Protein AF-A0A8H5E9D8-F1 (afdb_monomer_lite)

Foldseek 3Di:
DDDCPQFDPPDPLDADFHDDDPCLVLLLVLLVVPPDCLLVVLLVLLVVLVVCVPPPDLLSLLSLSLSVLSSCLSSLVVDCGVVRDDPVNSVVNNVVSVVLSVCVVVVHDDDPSSVVVSVVCNDPVNVVSSVSSNVSSVSSNVSPDDD

pLDDT: mean 75.05, std 16.04, range [26.23, 94.19]

Organism: Fusarium oxysporum (NCBI:txid5507)

Sequence (147 aa):
MPVRRSLQTPDPDEPYLTEGHDVINMIEEALARDKKGKGDILRMKAMEIGDAWDRKDDASRVRLAAFGCEILQLVHPLYESDPPITEAFLNSEIGELNELKGKLLRGANPSRRERQFVKVIRGGLYDEWLEAIRWQAKKVLENTEPR

Structure (mmCIF, N/CA/C/O backbone):
data_AF-A0A8H5E9D8-F1
#
_entry.id   AF-A0A8H5E9D8-F1
#
loop_
_atom_site.group_PDB
_atom_site.id
_atom_site.type_symbol
_atom_site.label_atom_id
_atom_site.label_alt_id
_atom_site.label_comp_id
_atom_site.label_asym_id
_atom_site.label_entity_id
_atom_site.label_seq_id
_atom_site.pdbx_PDB_ins_code
_atom_site.Cartn_x
_atom_site.Cartn_y
_atom_site.Cartn_z
_atom_site.occupancy
_atom_site.B_iso_or_equiv
_atom_site.auth_seq_id
_atom_site.auth_comp_id
_atom_site.auth_asym_id
_atom_site.auth_atom_id
_atom_site.pdbx_PDB_model_num
ATOM 1 N N . MET A 1 1 ? -21.574 14.343 -16.540 1.00 26.23 1 MET A N 1
ATOM 2 C CA . MET A 1 1 ? -20.443 13.427 -16.800 1.00 26.23 1 MET A CA 1
ATOM 3 C C . MET A 1 1 ? -19.597 13.394 -15.540 1.00 26.23 1 MET A C 1
ATOM 5 O O . MET A 1 1 ? -19.270 14.481 -15.076 1.00 26.23 1 MET A O 1
ATOM 9 N N . PRO A 1 2 ? -19.335 12.235 -14.916 1.00 31.48 2 PRO A N 1
ATOM 10 C CA . PRO A 1 2 ? -18.532 12.210 -13.702 1.00 31.48 2 PRO A CA 1
ATOM 11 C C . PRO A 1 2 ? -17.085 12.524 -14.086 1.00 31.48 2 PRO A C 1
ATOM 13 O O . PRO A 1 2 ? -16.490 11.849 -14.925 1.00 31.48 2 PRO A O 1
ATOM 16 N N . VAL A 1 3 ? -16.563 13.613 -13.528 1.00 31.44 3 VAL A N 1
ATOM 17 C CA . VAL A 1 3 ? -15.160 14.006 -13.647 1.00 31.44 3 VAL A CA 1
ATOM 18 C C . VAL A 1 3 ? -14.342 12.883 -13.015 1.00 31.44 3 VAL A C 1
ATOM 20 O O . VAL A 1 3 ? -14.498 12.618 -11.825 1.00 31.44 3 VAL A O 1
ATOM 23 N N . ARG A 1 4 ? -13.533 12.184 -13.819 1.00 32.97 4 ARG A N 1
ATOM 24 C CA . ARG A 1 4 ? -12.572 11.187 -13.333 1.00 32.97 4 ARG A CA 1
ATOM 25 C C . ARG A 1 4 ? -11.666 11.875 -12.307 1.00 32.97 4 ARG A C 1
ATOM 27 O O . ARG A 1 4 ? -10.897 12.757 -12.677 1.00 32.97 4 ARG A O 1
ATOM 34 N N . ARG A 1 5 ? -11.775 11.498 -11.029 1.00 38.75 5 ARG A N 1
ATOM 35 C CA . ARG A 1 5 ? -10.979 12.037 -9.906 1.00 38.75 5 ARG A CA 1
ATOM 36 C C . ARG A 1 5 ? -9.586 11.411 -9.817 1.00 38.75 5 ARG A C 1
ATOM 38 O O . ARG A 1 5 ? -8.910 11.536 -8.806 1.00 38.75 5 ARG A O 1
ATOM 45 N N . SER A 1 6 ? -9.156 10.737 -10.877 1.00 40.97 6 SER A N 1
ATOM 46 C CA . SER A 1 6 ? -8.188 9.648 -10.821 1.00 40.97 6 SER A CA 1
ATOM 47 C C . SER A 1 6 ? -6.776 10.027 -10.367 1.00 40.97 6 SER A C 1
ATOM 49 O O . SER A 1 6 ? -6.011 9.115 -10.083 1.00 40.97 6 SER A O 1
ATOM 51 N N . LEU A 1 7 ? -6.416 11.315 -10.269 1.00 46.06 7 LEU A N 1
ATOM 52 C CA . LEU A 1 7 ? -5.064 11.749 -9.882 1.00 46.06 7 LEU A CA 1
ATOM 53 C C . LEU A 1 7 ? -4.992 13.134 -9.198 1.00 46.06 7 LEU A C 1
ATOM 55 O O . LEU A 1 7 ? -3.930 13.748 -9.205 1.00 46.06 7 LEU A O 1
ATOM 59 N N . GLN A 1 8 ? -6.070 13.662 -8.607 1.00 40.84 8 GLN A N 1
ATOM 60 C CA . GLN A 1 8 ? -5.905 14.868 -7.779 1.00 40.84 8 GLN A CA 1
ATOM 61 C C . GLN A 1 8 ? -5.182 14.502 -6.482 1.00 40.84 8 GLN A C 1
ATOM 63 O O . GLN A 1 8 ? -5.489 13.468 -5.888 1.00 40.84 8 GLN A O 1
ATOM 68 N N . THR A 1 9 ? -4.242 15.346 -6.036 1.00 44.69 9 THR A N 1
ATOM 69 C CA . THR A 1 9 ? -3.766 15.305 -4.649 1.00 44.69 9 THR A CA 1
ATOM 70 C C . THR A 1 9 ? -5.014 15.343 -3.766 1.00 44.69 9 THR A C 1
ATOM 72 O O . THR A 1 9 ? -5.766 16.319 -3.861 1.00 44.69 9 THR A O 1
ATOM 75 N N . PRO A 1 10 ? -5.294 14.287 -2.982 1.00 49.97 10 PRO A N 1
ATOM 76 C CA . PRO A 1 10 ? -6.383 14.313 -2.031 1.00 49.97 10 PRO A CA 1
ATOM 77 C C . PRO A 1 10 ? -6.164 15.495 -1.099 1.00 49.97 10 PRO A C 1
ATOM 79 O O . PRO A 1 10 ? -5.036 15.973 -0.929 1.00 49.97 10 PRO A O 1
ATOM 82 N N . ASP A 1 11 ? -7.241 15.955 -0.477 1.00 54.91 11 ASP A N 1
ATOM 83 C CA . ASP A 1 11 ? -7.091 16.807 0.693 1.00 54.91 11 ASP A CA 1
ATOM 84 C C . ASP A 1 11 ? -6.071 16.139 1.643 1.00 54.91 11 ASP A C 1
ATOM 86 O O . ASP A 1 11 ? -6.131 14.922 1.801 1.00 54.91 11 ASP A O 1
ATOM 90 N N . PRO A 1 12 ? -5.103 16.850 2.245 1.00 45.81 12 PRO A N 1
ATOM 91 C CA . PRO A 1 12 ? -4.211 16.255 3.241 1.00 45.81 12 PRO A CA 1
ATOM 92 C C . PRO A 1 12 ? -4.958 15.521 4.371 1.00 45.81 12 PRO A C 1
ATOM 94 O O . PRO A 1 12 ? -4.373 14.652 5.015 1.00 45.81 12 PRO A O 1
ATOM 97 N N . ASP A 1 13 ? -6.241 15.811 4.605 1.00 47.84 13 ASP A N 1
ATOM 98 C CA . ASP A 1 13 ? -7.096 15.069 5.538 1.00 47.84 13 ASP A CA 1
ATOM 99 C C . ASP A 1 13 ? -7.794 13.825 4.937 1.00 47.84 13 ASP A C 1
ATOM 101 O O . ASP A 1 13 ? -8.422 13.054 5.674 1.00 47.84 13 ASP A O 1
ATOM 105 N N . GLU A 1 14 ? -7.654 13.582 3.634 1.00 46.03 14 GLU A N 1
ATOM 106 C CA . GLU A 1 14 ? -8.186 12.440 2.892 1.00 46.03 14 GLU A CA 1
ATOM 107 C C . GLU A 1 14 ? -7.064 11.492 2.421 1.00 46.03 14 GLU A C 1
ATOM 109 O O . GLU A 1 14 ? -6.025 11.924 1.928 1.00 46.03 14 GLU A O 1
ATOM 114 N N . PRO A 1 15 ? -7.243 10.169 2.554 1.00 42.59 15 PRO A N 1
ATOM 115 C CA . PRO A 1 15 ? -6.240 9.214 2.102 1.00 42.59 15 PRO A CA 1
ATOM 116 C C . PRO A 1 15 ? -6.086 9.197 0.582 1.00 42.59 15 PRO A C 1
ATOM 118 O O . PRO A 1 15 ? -7.061 9.356 -0.157 1.00 42.59 15 PRO A O 1
ATOM 121 N N . TYR A 1 16 ? -4.869 8.906 0.117 1.00 50.91 16 TYR A N 1
ATOM 122 C CA . TYR A 1 16 ? -4.603 8.710 -1.305 1.00 50.91 16 TYR A CA 1
ATOM 123 C C . TYR A 1 16 ? -5.302 7.452 -1.826 1.00 50.91 16 TYR A C 1
ATOM 125 O O . TYR A 1 16 ? -5.005 6.332 -1.407 1.00 50.91 16 TYR A O 1
ATOM 133 N N . LEU A 1 17 ? -6.241 7.640 -2.752 1.00 51.84 17 LEU A N 1
ATOM 134 C CA . LEU A 1 17 ? -6.989 6.564 -3.391 1.00 51.84 17 LEU A CA 1
ATOM 135 C C . LEU A 1 17 ? -6.767 6.656 -4.887 1.00 51.84 17 LEU A C 1
ATOM 137 O O . LEU A 1 17 ? -7.307 7.528 -5.564 1.00 51.84 17 LEU A O 1
ATOM 141 N N . THR A 1 18 ? -5.950 5.748 -5.407 1.00 48.97 18 THR A N 1
ATOM 142 C CA . THR A 1 18 ? -5.762 5.612 -6.847 1.00 48.97 18 THR A CA 1
ATOM 143 C C . THR A 1 18 ? -7.008 5.021 -7.479 1.00 48.97 18 THR A C 1
ATOM 145 O O . THR A 1 18 ? -7.157 3.805 -7.591 1.00 48.97 18 THR A O 1
ATOM 148 N N . GLU A 1 19 ? -7.911 5.879 -7.941 1.00 39.69 19 GLU A N 1
ATOM 149 C CA . GLU A 1 19 ? -8.900 5.464 -8.928 1.00 39.69 19 GLU A CA 1
ATOM 150 C C . GLU A 1 19 ? -8.195 5.236 -10.274 1.00 39.69 19 GLU A C 1
ATOM 152 O O . GLU A 1 19 ? -7.770 6.170 -10.949 1.00 39.69 19 GLU A O 1
ATOM 157 N N . GLY A 1 20 ? -8.106 3.971 -10.680 1.00 44.34 20 GLY A N 1
ATOM 158 C CA . GLY A 1 20 ? -8.127 3.589 -12.089 1.00 44.34 20 GLY A CA 1
ATOM 159 C C . GLY A 1 20 ? -6.903 3.939 -12.925 1.00 44.34 20 GLY A C 1
ATOM 160 O O . GLY A 1 20 ? -7.016 4.723 -13.861 1.00 44.34 20 GLY A O 1
ATOM 161 N N . HIS A 1 21 ? -5.790 3.245 -12.700 1.00 52.66 21 HIS A N 1
ATOM 162 C CA . HIS A 1 21 ? -4.799 3.030 -13.751 1.00 52.66 21 HIS A CA 1
ATOM 163 C C . HIS A 1 21 ? -4.296 1.589 -13.667 1.00 52.66 21 HIS A C 1
ATOM 165 O O . HIS A 1 21 ? -3.894 1.123 -12.600 1.00 52.66 21 HIS A O 1
ATOM 171 N N . ASP A 1 22 ? -4.334 0.874 -14.790 1.00 58.72 22 ASP A N 1
ATOM 172 C CA . ASP A 1 22 ? -3.602 -0.379 -14.950 1.00 58.72 22 ASP A CA 1
ATOM 173 C C . ASP A 1 22 ? -2.101 -0.045 -15.009 1.00 58.72 22 ASP A C 1
ATOM 175 O O . ASP A 1 22 ? -1.504 0.115 -16.072 1.00 58.72 22 ASP A O 1
ATOM 179 N N . VAL A 1 23 ? -1.512 0.183 -13.831 1.00 70.50 23 VAL A N 1
ATOM 180 C CA . VAL A 1 23 ? -0.107 0.586 -13.656 1.00 70.50 23 VAL A CA 1
ATOM 181 C C . VAL A 1 23 ? 0.857 -0.588 -13.813 1.00 70.50 23 VAL A C 1
ATOM 183 O O . VAL A 1 23 ? 2.047 -0.424 -13.578 1.00 70.50 23 VAL A O 1
ATOM 186 N N . 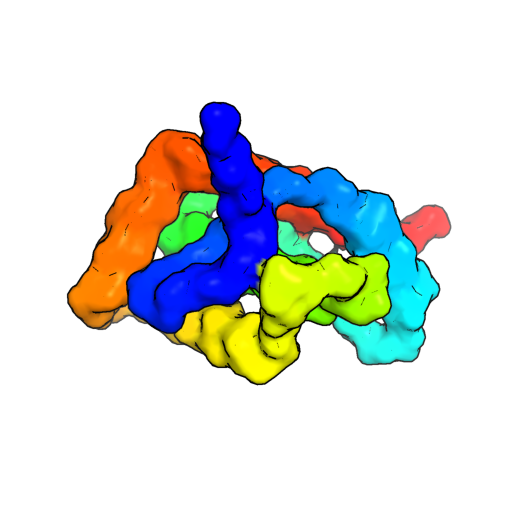ILE A 1 24 ? 0.399 -1.778 -14.209 1.00 73.81 24 ILE A N 1
ATOM 187 C CA . ILE A 1 24 ? 1.266 -2.963 -14.266 1.00 73.81 24 ILE A CA 1
ATOM 188 C C . ILE A 1 24 ? 2.343 -2.853 -15.322 1.00 73.81 24 ILE A C 1
ATOM 190 O O . ILE A 1 24 ? 3.501 -3.112 -15.008 1.00 73.81 24 ILE A O 1
ATOM 194 N N . ASN A 1 25 ? 2.008 -2.370 -16.518 1.00 74.38 25 ASN A N 1
ATOM 195 C CA . ASN A 1 25 ? 3.023 -2.117 -17.541 1.00 74.38 25 ASN A CA 1
ATOM 196 C C . ASN A 1 25 ? 4.072 -1.106 -17.041 1.00 74.38 25 ASN A C 1
ATOM 198 O O . ASN A 1 25 ? 5.259 -1.245 -17.322 1.00 74.38 25 ASN A O 1
ATOM 202 N N . MET A 1 26 ? 3.650 -0.122 -16.238 1.00 79.00 26 MET A N 1
ATOM 203 C CA . MET A 1 26 ? 4.556 0.860 -15.638 1.00 79.00 26 MET A CA 1
ATOM 204 C C . MET A 1 26 ? 5.402 0.252 -14.516 1.00 79.00 26 MET A C 1
ATOM 206 O O . MET A 1 26 ? 6.570 0.599 -14.392 1.00 79.00 26 MET A O 1
ATOM 210 N N . ILE A 1 27 ? 4.849 -0.661 -13.711 1.00 79.31 27 ILE A N 1
ATOM 211 C CA . ILE A 1 27 ? 5.605 -1.408 -12.696 1.00 79.31 27 ILE A CA 1
ATOM 212 C C . ILE A 1 27 ? 6.706 -2.218 -13.381 1.00 79.31 27 ILE A C 1
ATOM 214 O O . ILE A 1 27 ? 7.857 -2.149 -12.961 1.00 79.31 27 ILE A O 1
ATOM 218 N N . GLU A 1 28 ? 6.374 -2.944 -14.449 1.00 80.56 28 GLU A N 1
ATOM 219 C CA . GLU A 1 28 ? 7.335 -3.733 -15.227 1.00 80.56 28 GLU A CA 1
ATOM 220 C C . GLU A 1 28 ? 8.448 -2.857 -15.804 1.00 80.56 28 GLU A C 1
ATOM 222 O O . GLU A 1 28 ? 9.632 -3.146 -15.626 1.00 80.56 28 GLU A O 1
ATOM 227 N N . GLU A 1 29 ? 8.079 -1.741 -16.431 1.00 82.19 29 GLU A N 1
ATOM 228 C CA . GLU A 1 29 ? 9.028 -0.785 -16.993 1.00 82.19 29 GLU A CA 1
ATOM 229 C C . GLU A 1 29 ? 9.907 -0.132 -15.914 1.00 82.19 29 GLU A C 1
ATOM 231 O O . GLU A 1 29 ? 11.120 0.006 -16.102 1.00 82.19 29 GLU A O 1
ATOM 236 N N . ALA A 1 30 ? 9.331 0.243 -14.770 1.00 81.81 30 ALA A N 1
ATOM 237 C CA . ALA A 1 30 ? 10.065 0.852 -13.668 1.00 81.81 30 ALA A CA 1
ATOM 238 C C . ALA A 1 30 ? 11.031 -0.139 -13.009 1.00 81.81 30 ALA A C 1
ATOM 240 O O . ALA A 1 30 ? 12.176 0.226 -12.748 1.00 81.81 30 ALA A O 1
ATOM 241 N N . LEU A 1 31 ? 10.609 -1.390 -12.796 1.00 81.62 31 LEU A N 1
ATOM 242 C CA . LEU A 1 31 ? 11.464 -2.457 -12.269 1.00 81.62 31 LEU A CA 1
ATOM 243 C C . LEU A 1 31 ? 12.595 -2.804 -13.244 1.00 81.62 31 LEU A C 1
ATOM 245 O O . LEU A 1 31 ? 13.738 -2.945 -12.822 1.00 81.62 31 LEU A O 1
ATOM 249 N N . ALA A 1 32 ? 12.323 -2.860 -14.550 1.00 79.81 32 ALA A N 1
ATOM 250 C CA . ALA A 1 32 ? 13.355 -3.091 -15.563 1.00 79.81 32 ALA A CA 1
ATOM 251 C C . ALA A 1 32 ? 14.389 -1.950 -15.633 1.00 79.81 32 ALA A C 1
ATOM 253 O O . ALA A 1 32 ?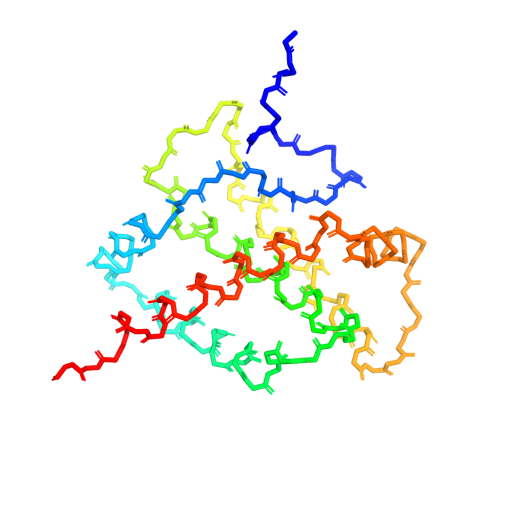 15.558 -2.170 -15.960 1.00 79.81 32 ALA A O 1
ATOM 254 N N . ARG A 1 33 ? 13.968 -0.715 -15.331 1.00 77.50 33 ARG A N 1
ATOM 255 C CA . ARG A 1 33 ? 14.839 0.470 -15.255 1.00 77.50 33 ARG A CA 1
ATOM 256 C C . ARG A 1 33 ? 15.537 0.622 -13.907 1.00 77.50 33 ARG A C 1
ATOM 258 O O . ARG A 1 33 ? 16.450 1.450 -13.801 1.00 77.50 33 ARG A O 1
ATOM 265 N N . ASP A 1 34 ? 15.135 -0.138 -12.893 1.00 70.31 34 ASP A N 1
ATOM 266 C CA . ASP A 1 34 ? 15.656 -0.000 -11.543 1.00 70.31 34 ASP A CA 1
ATOM 267 C C . ASP A 1 34 ? 17.079 -0.554 -11.431 1.00 70.31 34 ASP A C 1
ATOM 269 O O . ASP A 1 34 ? 17.333 -1.722 -11.156 1.00 70.31 34 ASP A O 1
ATOM 273 N N . LYS A 1 35 ? 18.046 0.343 -11.616 1.00 57.59 35 LYS A N 1
ATOM 274 C CA . LYS A 1 35 ? 19.470 0.061 -11.416 1.00 57.59 35 LYS A CA 1
ATOM 275 C C . LYS A 1 35 ? 19.889 0.101 -9.937 1.00 57.59 35 LYS A C 1
ATOM 277 O O . LYS A 1 35 ? 21.068 -0.102 -9.660 1.00 57.59 35 LYS A O 1
ATOM 282 N N . LYS A 1 36 ? 18.988 0.451 -9.002 1.00 57.34 36 LYS A N 1
ATOM 283 C CA . LYS A 1 36 ? 19.326 0.883 -7.629 1.00 57.34 36 LYS A CA 1
ATOM 284 C C . LYS A 1 36 ? 18.739 0.028 -6.493 1.00 57.34 36 LYS A C 1
ATOM 286 O O . LYS A 1 36 ? 18.974 0.376 -5.338 1.00 57.34 36 LYS A O 1
ATOM 291 N N . GLY A 1 37 ? 18.041 -1.076 -6.772 1.00 66.81 37 GLY A N 1
ATOM 292 C CA . GLY A 1 37 ? 17.599 -2.033 -5.742 1.00 66.81 37 GLY A CA 1
ATOM 293 C C . GLY A 1 37 ? 16.301 -1.657 -5.012 1.00 66.81 37 GLY A C 1
ATOM 294 O O . GLY A 1 37 ? 15.992 -2.233 -3.968 1.00 66.81 37 GLY A O 1
ATOM 295 N N . LYS A 1 38 ? 15.507 -0.717 -5.545 1.00 72.44 38 LYS A N 1
ATOM 296 C CA . LYS A 1 38 ? 14.128 -0.478 -5.074 1.00 72.44 38 LYS A CA 1
ATOM 297 C C . LYS A 1 38 ? 13.220 -1.684 -5.356 1.00 72.44 38 LYS A C 1
ATOM 299 O O . LYS A 1 38 ? 12.295 -1.933 -4.584 1.00 72.44 38 LYS A O 1
ATOM 304 N N . GLY A 1 39 ? 13.507 -2.452 -6.405 1.00 76.12 39 GLY A N 1
ATOM 305 C CA . GLY A 1 39 ? 12.817 -3.687 -6.762 1.00 76.12 39 GLY A CA 1
ATOM 306 C C . GLY A 1 39 ? 12.906 -4.748 -5.668 1.00 76.12 39 GLY A C 1
ATOM 307 O O . GLY A 1 39 ? 11.894 -5.369 -5.361 1.00 76.12 39 GLY A O 1
ATOM 308 N N . ASP A 1 40 ? 14.054 -4.887 -4.998 1.00 80.44 40 ASP A N 1
ATOM 309 C CA . ASP A 1 40 ? 14.211 -5.831 -3.881 1.00 80.44 40 ASP A CA 1
ATOM 310 C C . ASP A 1 40 ? 13.373 -5.420 -2.663 1.00 80.44 40 ASP A C 1
ATOM 312 O O . ASP A 1 40 ? 12.742 -6.261 -2.021 1.00 80.44 40 ASP A O 1
ATOM 316 N N . ILE A 1 41 ? 13.305 -4.118 -2.363 1.00 82.56 41 ILE A N 1
ATOM 317 C CA . ILE A 1 41 ? 12.476 -3.580 -1.271 1.00 82.56 41 ILE A CA 1
ATOM 318 C C . ILE A 1 41 ? 10.991 -3.822 -1.554 1.00 82.56 41 ILE A C 1
ATOM 320 O O . ILE A 1 41 ? 10.263 -4.309 -0.684 1.00 82.56 41 ILE A O 1
ATOM 324 N N . LEU A 1 42 ? 10.548 -3.525 -2.776 1.00 84.31 42 LEU A N 1
ATOM 325 C CA . LEU A 1 42 ? 9.176 -3.779 -3.207 1.00 84.31 42 LEU A CA 1
ATOM 326 C C . LEU A 1 42 ? 8.856 -5.271 -3.224 1.00 84.31 42 LEU A C 1
ATOM 328 O O . LEU A 1 42 ? 7.778 -5.654 -2.779 1.00 84.31 42 LEU A O 1
ATOM 332 N N . ARG A 1 43 ? 9.792 -6.125 -3.650 1.00 86.25 43 ARG A N 1
ATOM 333 C CA . ARG A 1 43 ? 9.645 -7.582 -3.584 1.00 86.25 43 ARG A CA 1
ATOM 334 C C . ARG A 1 43 ? 9.466 -8.057 -2.148 1.00 86.25 43 ARG A C 1
ATOM 336 O O . ARG A 1 43 ? 8.539 -8.817 -1.886 1.00 86.25 43 ARG A O 1
ATOM 343 N N . MET A 1 44 ? 10.299 -7.600 -1.210 1.00 85.38 44 MET A N 1
ATOM 344 C CA . MET A 1 44 ? 10.158 -7.948 0.210 1.00 85.38 44 MET A CA 1
ATOM 345 C C . MET A 1 44 ? 8.775 -7.582 0.746 1.00 85.38 44 MET A C 1
ATOM 347 O O . MET A 1 44 ? 8.117 -8.407 1.375 1.00 85.38 44 MET A O 1
ATOM 351 N N . LYS A 1 45 ? 8.284 -6.384 0.431 1.00 85.62 45 LYS A N 1
ATOM 352 C CA . LYS A 1 45 ? 6.952 -5.943 0.864 1.00 85.62 45 LYS A CA 1
ATOM 353 C C . LYS A 1 45 ? 5.820 -6.683 0.156 1.00 85.62 45 LYS A C 1
ATOM 355 O O . LYS A 1 45 ? 4.806 -6.974 0.783 1.00 85.62 45 LYS A O 1
ATOM 360 N N . ALA A 1 46 ? 5.994 -7.033 -1.116 1.00 86.94 46 ALA A N 1
ATOM 361 C CA . ALA A 1 46 ? 5.051 -7.872 -1.842 1.00 86.94 46 ALA A CA 1
ATOM 362 C C . ALA A 1 46 ? 4.972 -9.284 -1.231 1.00 86.94 46 ALA A C 1
ATOM 364 O O . ALA A 1 46 ? 3.875 -9.823 -1.108 1.00 86.94 46 ALA A O 1
ATOM 365 N N . MET A 1 47 ? 6.093 -9.845 -0.756 1.00 86.38 47 MET A N 1
ATOM 366 C CA . MET A 1 47 ? 6.100 -11.097 0.016 1.00 86.38 47 MET A CA 1
ATOM 367 C C . MET A 1 47 ? 5.363 -10.936 1.357 1.00 86.38 47 MET A C 1
ATOM 369 O O . MET A 1 47 ? 4.496 -11.748 1.671 1.00 86.38 47 MET A O 1
ATOM 373 N N . GLU A 1 48 ? 5.608 -9.850 2.106 1.00 84.25 48 GLU A N 1
ATOM 374 C CA . GLU A 1 48 ? 4.885 -9.554 3.362 1.00 84.25 48 GLU A CA 1
ATOM 375 C C . GLU A 1 48 ? 3.364 -9.407 3.175 1.00 84.25 48 GLU A C 1
ATOM 377 O O . GLU A 1 48 ? 2.583 -9.618 4.113 1.00 84.25 48 GLU A O 1
ATOM 382 N N . ILE A 1 49 ? 2.933 -8.977 1.989 1.00 84.31 49 ILE A N 1
ATOM 383 C CA . ILE A 1 49 ? 1.522 -8.935 1.598 1.00 84.31 49 ILE A CA 1
ATOM 384 C C . ILE A 1 49 ? 1.024 -10.330 1.243 1.00 84.31 49 ILE A C 1
ATOM 386 O O . ILE A 1 49 ? -0.068 -10.689 1.677 1.00 84.31 49 ILE A O 1
ATOM 390 N N . GLY A 1 50 ? 1.813 -11.109 0.497 1.00 79.12 50 GLY A N 1
ATOM 391 C CA . GLY A 1 50 ? 1.480 -12.477 0.107 1.00 79.12 50 GLY A CA 1
ATOM 392 C C . GLY A 1 50 ? 1.163 -13.371 1.307 1.00 79.12 50 GLY A C 1
ATOM 393 O O . GLY A 1 50 ? 0.129 -14.036 1.324 1.00 79.12 50 GLY A O 1
ATOM 394 N N . ASP A 1 51 ? 1.959 -13.281 2.375 1.00 72.38 51 ASP A N 1
ATOM 395 C CA . ASP A 1 51 ? 1.720 -13.999 3.642 1.00 72.38 51 ASP A CA 1
ATOM 396 C C . ASP A 1 51 ? 0.411 -13.590 4.352 1.00 72.38 51 ASP A C 1
ATOM 398 O O . ASP A 1 51 ? -0.088 -14.279 5.251 1.00 72.38 51 ASP A O 1
ATOM 402 N N . ALA A 1 52 ? -0.147 -12.439 3.980 1.00 66.94 52 ALA A N 1
ATOM 403 C CA . ALA A 1 52 ? -1.353 -11.852 4.545 1.00 66.94 52 ALA A CA 1
ATOM 404 C C . ALA A 1 52 ? -2.492 -11.716 3.518 1.00 66.94 52 ALA A C 1
ATOM 406 O O . ALA A 1 52 ? -3.455 -11.001 3.799 1.00 66.94 52 ALA A O 1
ATOM 407 N N . TRP A 1 53 ? -2.418 -12.397 2.364 1.00 68.50 53 TRP A N 1
ATOM 408 C CA . TRP A 1 53 ? -3.322 -12.174 1.225 1.00 68.50 53 TRP A CA 1
ATOM 409 C C . TRP A 1 53 ? -4.802 -12.202 1.615 1.00 68.50 53 TRP A C 1
ATOM 411 O O . TRP A 1 53 ? -5.543 -11.265 1.314 1.00 68.50 53 TRP A O 1
ATOM 421 N N . ASP A 1 54 ? -5.200 -13.223 2.371 1.00 70.88 54 ASP A N 1
ATOM 422 C CA . ASP A 1 54 ? -6.594 -13.451 2.764 1.00 70.88 54 ASP A CA 1
ATOM 423 C C . ASP A 1 54 ? -6.996 -12.731 4.057 1.00 70.88 54 ASP A C 1
ATOM 425 O O . ASP A 1 54 ? -8.158 -12.771 4.478 1.00 70.88 54 ASP A O 1
ATOM 429 N N . ARG A 1 55 ? -6.052 -12.052 4.719 1.00 80.88 55 ARG A N 1
ATOM 430 C CA . ARG A 1 55 ? -6.329 -11.371 5.981 1.00 80.88 55 ARG A CA 1
ATOM 431 C C . ARG A 1 55 ? -7.064 -10.065 5.711 1.00 80.88 55 ARG A C 1
ATOM 433 O O . ARG A 1 55 ? -6.548 -9.136 5.097 1.00 80.88 55 ARG A O 1
ATOM 440 N N . LYS A 1 56 ? -8.295 -9.993 6.214 1.00 80.25 56 LYS A N 1
ATOM 441 C CA . LYS A 1 56 ? -9.167 -8.812 6.126 1.00 80.25 56 LYS A CA 1
ATOM 442 C C . LYS A 1 56 ? -9.175 -7.995 7.421 1.00 80.25 56 LYS A C 1
ATOM 444 O O . LYS A 1 56 ? -10.171 -7.340 7.726 1.00 80.25 56 LYS A O 1
ATOM 449 N N . ASP A 1 57 ? -8.107 -8.057 8.213 1.00 89.56 57 ASP A N 1
ATOM 450 C CA . ASP A 1 57 ? -7.933 -7.192 9.381 1.00 89.56 57 ASP A CA 1
ATOM 451 C C . ASP A 1 57 ? -7.419 -5.800 8.974 1.00 89.56 57 ASP A C 1
ATOM 453 O O . ASP A 1 57 ? -6.936 -5.590 7.859 1.00 89.56 57 ASP A O 1
ATOM 457 N N . ASP A 1 58 ? -7.538 -4.830 9.877 1.00 90.25 58 ASP A N 1
ATOM 458 C CA . ASP A 1 58 ? -7.173 -3.443 9.580 1.00 90.25 58 ASP A CA 1
ATOM 459 C C . ASP A 1 58 ? -5.682 -3.267 9.300 1.00 90.25 58 ASP A C 1
ATOM 461 O O . ASP A 1 58 ? -5.326 -2.484 8.425 1.00 90.25 58 ASP A O 1
ATOM 465 N N . ALA A 1 59 ? -4.802 -3.990 9.999 1.00 90.06 59 ALA A N 1
ATOM 466 C CA . ALA A 1 59 ? -3.366 -3.859 9.781 1.00 90.06 59 ALA A CA 1
ATOM 467 C C . ALA A 1 59 ? -2.984 -4.360 8.383 1.00 90.06 59 ALA A C 1
ATOM 469 O O . ALA A 1 59 ? -2.143 -3.748 7.722 1.00 90.06 59 ALA A O 1
ATOM 470 N N . SER A 1 60 ? -3.640 -5.422 7.910 1.00 88.44 60 SER A N 1
ATOM 471 C CA . SER A 1 60 ? -3.484 -5.929 6.543 1.00 88.44 60 SER A CA 1
ATOM 472 C C . SER A 1 60 ? -3.992 -4.931 5.494 1.00 88.44 60 SER A C 1
ATOM 474 O O . SER A 1 60 ? -3.289 -4.668 4.519 1.00 88.44 60 SER A O 1
ATOM 476 N N . ARG A 1 61 ? -5.146 -4.283 5.715 1.00 87.25 61 ARG A N 1
ATOM 477 C CA . ARG A 1 61 ? -5.643 -3.220 4.813 1.00 87.25 61 ARG A CA 1
ATOM 478 C C . ARG A 1 61 ? -4.707 -2.010 4.760 1.00 87.25 61 ARG A C 1
ATOM 480 O O . ARG A 1 61 ? -4.407 -1.514 3.679 1.00 87.25 61 ARG A O 1
ATOM 487 N N . VAL A 1 62 ? -4.203 -1.560 5.910 1.00 88.69 62 VAL A N 1
ATOM 488 C CA . VAL A 1 62 ? -3.237 -0.449 5.989 1.00 88.69 62 VAL A CA 1
ATOM 489 C C . VAL A 1 62 ? -1.909 -0.821 5.318 1.00 88.69 62 VAL A C 1
ATOM 491 O O . VAL A 1 62 ? -1.310 0.013 4.644 1.00 88.69 62 VAL A O 1
ATOM 494 N N . ARG A 1 63 ? -1.457 -2.078 5.440 1.00 90.12 63 ARG A N 1
ATOM 495 C CA . ARG A 1 63 ? -0.258 -2.576 4.743 1.00 90.12 63 ARG A CA 1
ATOM 496 C C . ARG A 1 63 ? -0.417 -2.514 3.225 1.00 90.12 63 ARG A C 1
ATOM 498 O O . ARG A 1 63 ? 0.498 -2.056 2.550 1.00 90.12 63 ARG A O 1
ATOM 505 N N . LEU A 1 64 ? -1.563 -2.953 2.708 1.00 87.25 64 LEU A N 1
ATOM 506 C CA . LEU A 1 64 ? -1.879 -2.858 1.282 1.00 87.25 64 LEU A CA 1
ATOM 507 C C . LEU A 1 64 ? -1.885 -1.395 0.817 1.00 87.25 64 LEU A C 1
ATOM 509 O O . LEU A 1 64 ? -1.237 -1.076 -0.174 1.00 87.25 64 LEU A O 1
ATOM 513 N N . ALA A 1 65 ? -2.513 -0.490 1.572 1.00 86.44 65 ALA A N 1
ATOM 514 C CA . ALA A 1 65 ? -2.505 0.937 1.249 1.00 86.44 65 ALA A CA 1
ATOM 515 C C . ALA A 1 65 ? -1.084 1.530 1.183 1.00 86.44 65 ALA A C 1
ATOM 517 O O . ALA A 1 65 ? -0.750 2.240 0.233 1.00 86.44 65 ALA A O 1
ATOM 518 N N . ALA A 1 66 ? -0.223 1.187 2.150 1.00 88.56 66 ALA A N 1
ATOM 519 C CA . ALA A 1 66 ? 1.173 1.626 2.159 1.00 88.56 66 ALA A CA 1
ATOM 520 C C . ALA A 1 66 ? 1.931 1.125 0.922 1.00 88.56 66 ALA A C 1
ATOM 522 O O . ALA A 1 66 ? 2.674 1.878 0.297 1.00 88.56 66 ALA A O 1
ATOM 523 N N . PHE A 1 67 ? 1.701 -0.127 0.531 1.00 87.94 67 PHE A N 1
ATOM 524 C CA . PHE A 1 67 ? 2.307 -0.696 -0.667 1.00 87.94 67 PHE A CA 1
ATOM 525 C C . PHE A 1 67 ? 1.827 -0.022 -1.953 1.00 87.94 67 PHE A C 1
ATOM 527 O O . PHE A 1 67 ? 2.644 0.252 -2.826 1.00 87.94 67 PHE A O 1
ATOM 534 N N . GLY A 1 68 ? 0.542 0.330 -2.053 1.00 85.12 68 GLY A N 1
ATOM 535 C CA . GLY A 1 68 ? 0.032 1.138 -3.164 1.00 85.12 68 GLY A CA 1
ATOM 536 C C . GLY A 1 68 ? 0.776 2.474 -3.311 1.00 85.12 68 GLY A C 1
ATOM 537 O O . GLY A 1 68 ? 1.147 2.852 -4.421 1.00 85.12 68 GLY A O 1
ATOM 538 N N . CYS A 1 69 ? 1.079 3.152 -2.197 1.00 83.81 69 CYS A N 1
ATOM 539 C CA . CYS A 1 69 ? 1.871 4.390 -2.199 1.00 83.81 69 CYS A CA 1
ATOM 540 C C . CYS A 1 69 ? 3.314 4.174 -2.680 1.00 83.81 69 CYS A C 1
ATOM 542 O O . CYS A 1 69 ? 3.866 5.008 -3.397 1.00 83.81 69 CYS A O 1
ATOM 544 N N . GLU A 1 70 ? 3.920 3.041 -2.336 1.00 86.56 70 GLU A N 1
ATOM 545 C CA . GLU A 1 70 ? 5.266 2.691 -2.799 1.00 86.56 70 GLU A CA 1
ATOM 546 C C . GLU A 1 70 ? 5.312 2.345 -4.288 1.00 86.56 70 GLU A C 1
ATOM 548 O O . GLU A 1 70 ? 6.238 2.763 -4.985 1.00 86.56 70 GLU A O 1
ATOM 553 N N . ILE A 1 71 ? 4.294 1.647 -4.798 1.00 84.44 71 ILE A N 1
ATOM 554 C CA . ILE A 1 71 ? 4.128 1.415 -6.237 1.00 84.44 71 ILE A CA 1
ATOM 555 C C . ILE A 1 71 ? 4.041 2.746 -6.976 1.00 84.44 71 ILE A C 1
ATOM 557 O O . ILE A 1 71 ? 4.737 2.938 -7.971 1.00 84.44 71 ILE A O 1
ATOM 561 N N . LEU A 1 72 ? 3.246 3.689 -6.470 1.00 80.25 72 LEU A N 1
ATOM 562 C CA . LEU A 1 72 ? 3.139 5.015 -7.071 1.00 80.25 72 LEU A CA 1
ATOM 563 C C . LEU A 1 72 ? 4.463 5.755 -7.052 1.00 80.25 72 LEU A C 1
ATOM 565 O O . LEU A 1 72 ? 4.837 6.337 -8.059 1.00 80.25 72 LEU A O 1
ATOM 569 N N . GLN A 1 73 ? 5.208 5.694 -5.952 1.00 82.12 73 GLN A N 1
ATOM 570 C CA . GLN A 1 73 ? 6.529 6.309 -5.890 1.00 82.12 73 GLN A CA 1
ATOM 571 C C . GLN A 1 73 ? 7.498 5.696 -6.912 1.00 82.12 73 GLN A C 1
ATOM 573 O O . GLN A 1 73 ? 8.335 6.409 -7.471 1.00 82.12 73 GLN A O 1
ATOM 578 N N . LEU A 1 74 ? 7.396 4.388 -7.163 1.00 82.25 74 LEU A N 1
ATOM 579 C CA . LEU A 1 74 ? 8.195 3.701 -8.174 1.00 82.25 74 LEU A CA 1
ATOM 580 C C . LEU A 1 74 ? 7.812 4.138 -9.592 1.00 82.25 74 LEU A C 1
ATOM 582 O O . LEU A 1 74 ? 8.702 4.411 -10.397 1.00 82.25 74 LEU A O 1
ATOM 586 N N . VAL A 1 75 ? 6.516 4.185 -9.903 1.00 80.00 75 VAL A N 1
ATOM 587 C CA . VAL A 1 75 ? 6.028 4.482 -11.258 1.00 80.00 75 VAL A CA 1
ATOM 588 C C . VAL A 1 75 ? 5.906 5.979 -11.542 1.00 80.00 75 VAL A C 1
ATOM 590 O O . VAL A 1 75 ? 5.814 6.354 -12.704 1.00 80.00 75 VAL A O 1
ATOM 593 N N . HIS A 1 76 ? 5.967 6.840 -10.521 1.00 77.94 76 HIS A N 1
ATOM 594 C CA . HIS A 1 76 ? 5.858 8.298 -10.636 1.00 77.94 76 HIS A CA 1
ATOM 595 C C . HIS A 1 76 ? 6.762 8.907 -11.726 1.00 77.94 76 HIS A C 1
ATOM 597 O O . HIS A 1 76 ? 6.274 9.731 -12.493 1.00 77.94 76 HIS A O 1
ATOM 603 N N . PRO A 1 77 ? 8.037 8.495 -11.900 1.00 75.56 77 PRO A N 1
ATOM 604 C CA . PRO A 1 77 ? 8.879 9.009 -12.985 1.00 75.56 77 PRO A CA 1
ATOM 605 C C . PRO A 1 77 ? 8.407 8.651 -14.407 1.00 75.56 77 PRO A C 1
ATOM 607 O O . PRO A 1 77 ? 9.003 9.132 -15.368 1.00 75.56 77 PRO A O 1
ATOM 610 N N . LEU A 1 78 ? 7.415 7.768 -14.557 1.00 74.50 78 LEU A N 1
ATOM 611 C CA . LEU A 1 78 ? 6.931 7.247 -15.838 1.00 74.50 78 LEU A CA 1
ATOM 612 C C . LEU A 1 78 ? 5.602 7.861 -16.299 1.00 74.50 78 LEU A C 1
ATOM 614 O O . LEU A 1 78 ? 5.172 7.561 -17.412 1.00 74.50 78 LEU A O 1
ATOM 618 N N . TYR A 1 79 ? 4.949 8.706 -15.498 1.00 70.44 79 TYR A N 1
ATOM 619 C CA . TYR A 1 79 ? 3.726 9.393 -15.916 1.00 70.44 79 TYR A CA 1
ATOM 620 C C . TYR A 1 79 ? 3.702 10.855 -15.469 1.00 70.44 79 TYR A C 1
ATOM 622 O O . TYR A 1 79 ? 4.117 11.207 -14.368 1.00 70.44 79 TYR A O 1
ATOM 630 N N . GLU A 1 80 ? 3.162 11.715 -16.329 1.00 59.22 80 GLU A N 1
ATOM 631 C CA . GLU A 1 80 ? 2.839 13.096 -15.980 1.00 59.22 80 GLU A CA 1
ATOM 632 C C . GLU A 1 80 ? 1.468 13.100 -15.287 1.00 59.22 80 GLU A C 1
ATOM 634 O O . GLU A 1 80 ? 0.450 12.785 -15.901 1.00 59.22 80 GLU A O 1
ATOM 639 N N . SER A 1 81 ? 1.437 13.391 -13.983 1.00 59.09 81 SER A N 1
ATOM 640 C CA . SER A 1 81 ? 0.187 13.695 -13.269 1.00 59.09 81 SER A CA 1
ATOM 641 C C . SER A 1 81 ? -0.046 15.205 -13.265 1.00 59.09 81 SER A C 1
ATOM 643 O O . SER A 1 81 ? 0.903 15.969 -13.102 1.00 59.09 81 SER A O 1
ATOM 645 N N . ASP A 1 82 ? -1.300 15.633 -13.444 1.00 54.72 82 ASP A N 1
ATOM 646 C CA . ASP A 1 82 ? -1.706 17.037 -13.320 1.00 54.72 82 ASP A CA 1
ATOM 647 C C . ASP A 1 82 ? -2.867 17.177 -12.311 1.00 54.72 82 ASP A C 1
ATOM 649 O O . ASP A 1 82 ? -3.979 16.711 -12.594 1.00 54.72 82 ASP A O 1
ATOM 653 N N . PRO A 1 83 ? -2.637 17.785 -11.129 1.00 59.94 83 PRO A N 1
ATOM 654 C CA . PRO A 1 83 ? -1.341 18.230 -10.609 1.00 59.94 83 PRO A CA 1
ATOM 655 C C . PRO A 1 83 ? -0.428 17.042 -10.237 1.00 59.94 83 PRO A C 1
ATOM 657 O O . PRO A 1 83 ? -0.923 15.966 -9.895 1.00 59.94 83 PRO A O 1
ATOM 660 N N . PRO A 1 84 ? 0.905 17.218 -10.264 1.00 65.94 84 PRO A N 1
ATOM 661 C CA . PRO A 1 84 ? 1.835 16.138 -9.975 1.00 65.94 84 PRO A CA 1
ATOM 662 C C . PRO A 1 84 ? 1.803 15.741 -8.497 1.00 65.94 84 PRO A C 1
ATOM 664 O O . PRO A 1 84 ? 1.917 16.586 -7.603 1.00 65.94 84 PRO A O 1
ATOM 667 N N . ILE A 1 85 ? 1.701 14.439 -8.230 1.00 70.75 85 ILE A N 1
ATOM 668 C CA . ILE A 1 85 ? 1.819 13.901 -6.871 1.00 70.75 85 ILE A CA 1
ATOM 669 C C . ILE A 1 85 ? 3.277 14.021 -6.448 1.00 70.75 85 ILE A C 1
ATOM 671 O O . ILE A 1 85 ? 4.155 13.364 -6.995 1.00 70.75 85 ILE A O 1
ATOM 675 N N . THR A 1 86 ? 3.563 14.849 -5.451 1.00 78.38 86 THR A N 1
ATOM 676 C CA . THR A 1 86 ? 4.958 15.055 -5.050 1.00 78.38 86 THR A CA 1
ATOM 677 C C . THR A 1 86 ? 5.537 13.825 -4.344 1.00 78.38 86 THR A C 1
ATOM 679 O O . THR A 1 86 ? 4.876 13.177 -3.531 1.00 78.38 86 THR A O 1
ATOM 682 N N . GLU A 1 87 ? 6.821 13.544 -4.577 1.00 81.19 87 GLU A N 1
ATOM 683 C CA . GLU A 1 87 ? 7.553 12.501 -3.843 1.00 81.19 87 GLU A CA 1
ATOM 684 C C . GLU A 1 87 ? 7.530 12.753 -2.324 1.00 81.19 87 GLU A C 1
ATOM 686 O O . GLU A 1 87 ? 7.436 11.815 -1.534 1.00 81.19 87 GLU A O 1
ATOM 691 N N . ALA A 1 88 ? 7.566 14.024 -1.909 1.00 83.25 88 ALA A N 1
ATOM 692 C CA . ALA A 1 88 ? 7.476 14.426 -0.507 1.00 83.25 88 ALA A CA 1
ATOM 693 C C . ALA A 1 88 ? 6.147 14.005 0.138 1.00 83.25 88 ALA A C 1
ATOM 695 O O . ALA A 1 88 ? 6.151 13.493 1.258 1.00 83.25 88 ALA A O 1
ATOM 696 N N . PHE A 1 89 ? 5.031 14.168 -0.578 1.00 82.62 89 PHE A N 1
ATOM 697 C CA . PHE A 1 89 ? 3.720 13.710 -0.123 1.00 82.62 89 PHE A CA 1
ATOM 698 C C . PHE A 1 89 ? 3.695 12.187 0.051 1.00 82.62 89 PHE A C 1
ATOM 700 O O . PHE A 1 89 ? 3.360 11.711 1.132 1.00 82.62 89 PHE A O 1
ATOM 707 N N . LEU A 1 90 ? 4.131 11.427 -0.962 1.00 82.56 90 LEU A N 1
ATOM 708 C CA . LEU A 1 90 ? 4.162 9.959 -0.886 1.00 82.56 90 LEU A CA 1
ATOM 709 C C . LEU A 1 90 ? 5.036 9.461 0.271 1.00 82.56 90 LEU A C 1
ATOM 711 O O . LEU A 1 90 ? 4.639 8.549 0.990 1.00 82.56 90 LEU A O 1
ATOM 715 N N . ASN A 1 91 ? 6.197 10.080 0.498 1.00 85.81 91 ASN A N 1
ATOM 716 C CA . ASN A 1 91 ? 7.061 9.744 1.631 1.00 85.81 91 ASN A CA 1
ATOM 717 C C . ASN A 1 91 ? 6.371 9.977 2.984 1.00 85.81 91 ASN A C 1
ATOM 719 O O . ASN A 1 91 ? 6.508 9.149 3.887 1.00 85.81 91 ASN A O 1
ATOM 723 N N . SER A 1 92 ? 5.633 11.082 3.119 1.00 85.12 92 SER A N 1
ATOM 724 C CA . SER A 1 92 ? 4.859 11.381 4.328 1.00 85.12 92 SER A CA 1
ATOM 725 C C . SER A 1 92 ? 3.762 10.341 4.546 1.00 85.12 92 SER A C 1
ATOM 727 O O . SER A 1 92 ? 3.687 9.746 5.620 1.00 85.12 92 SER A O 1
ATOM 729 N N . GLU A 1 93 ? 2.977 10.054 3.507 1.00 86.25 93 GLU A N 1
ATOM 730 C CA . GLU A 1 93 ? 1.863 9.102 3.558 1.00 86.25 93 GLU A CA 1
ATOM 731 C C . GLU A 1 93 ? 2.344 7.685 3.914 1.00 86.25 93 GLU A C 1
ATOM 733 O O . GLU A 1 93 ? 1.808 7.036 4.812 1.00 86.25 93 GLU A O 1
ATOM 738 N N . ILE A 1 94 ? 3.428 7.213 3.285 1.00 86.62 94 ILE A N 1
ATOM 739 C CA . ILE A 1 94 ? 4.051 5.918 3.607 1.00 86.62 94 ILE A CA 1
ATOM 740 C C . ILE A 1 94 ? 4.495 5.878 5.078 1.00 86.62 94 ILE A C 1
ATOM 742 O O . ILE A 1 94 ? 4.352 4.844 5.741 1.00 86.62 94 ILE A O 1
ATOM 746 N N . GLY A 1 95 ? 5.037 6.981 5.599 1.00 88.75 95 GLY A N 1
ATOM 747 C CA . GLY A 1 95 ? 5.414 7.114 7.005 1.00 88.75 95 GLY A CA 1
ATOM 748 C C . GLY A 1 95 ? 4.215 6.966 7.943 1.00 88.75 95 GLY A C 1
ATOM 749 O O . GLY A 1 95 ? 4.234 6.108 8.831 1.00 88.75 95 GLY A O 1
ATOM 750 N N . GLU A 1 96 ? 3.155 7.739 7.700 1.00 89.44 96 GLU A N 1
ATOM 751 C CA . GLU A 1 96 ? 1.916 7.724 8.489 1.00 89.44 96 GLU A CA 1
ATOM 752 C C . GLU A 1 96 ? 1.253 6.336 8.480 1.00 89.44 96 GLU A C 1
ATOM 754 O O . GLU A 1 96 ? 0.900 5.794 9.534 1.00 89.44 96 GLU A O 1
ATOM 759 N N . LEU A 1 97 ? 1.162 5.693 7.312 1.00 90.38 97 LEU A N 1
ATOM 760 C CA . LEU A 1 97 ? 0.580 4.356 7.175 1.00 90.38 97 LEU A CA 1
ATOM 761 C C . LEU A 1 97 ? 1.410 3.285 7.898 1.00 90.38 97 LEU A C 1
ATOM 763 O O . LEU A 1 97 ? 0.850 2.384 8.531 1.00 90.38 97 LEU A O 1
ATOM 767 N N . ASN A 1 98 ? 2.742 3.373 7.857 1.00 90.38 98 ASN A N 1
ATOM 768 C CA . ASN A 1 98 ? 3.603 2.440 8.588 1.00 90.38 98 ASN A CA 1
ATOM 769 C C . ASN A 1 98 ? 3.514 2.629 10.107 1.00 90.38 98 ASN A C 1
ATOM 771 O O . ASN A 1 98 ? 3.533 1.634 10.844 1.00 90.38 98 ASN A O 1
ATOM 775 N N . GLU A 1 99 ? 3.372 3.865 10.584 1.00 92.12 99 GLU A N 1
ATOM 776 C CA . GLU A 1 99 ? 3.136 4.141 12.001 1.00 92.12 99 GLU A CA 1
ATOM 777 C C . GLU A 1 99 ? 1.790 3.561 12.455 1.00 92.12 99 GLU A C 1
ATOM 779 O O . GLU A 1 99 ? 1.733 2.830 13.453 1.00 92.12 99 GLU A O 1
ATOM 784 N N . LEU A 1 100 ? 0.725 3.808 11.686 1.00 92.44 100 LEU A N 1
ATOM 785 C CA . LEU A 1 100 ? -0.606 3.270 11.952 1.00 92.44 100 LEU A CA 1
ATOM 786 C C . LEU A 1 100 ? -0.606 1.737 11.952 1.00 92.44 100 LEU A C 1
ATOM 788 O O . LEU A 1 100 ? -1.117 1.122 12.890 1.00 92.44 100 LEU A O 1
ATOM 792 N N . LYS A 1 101 ? 0.031 1.102 10.962 1.00 91.56 101 LYS A N 1
ATOM 793 C CA . LYS A 1 101 ? 0.242 -0.355 10.928 1.00 91.56 101 LYS A CA 1
ATOM 794 C C . LYS A 1 101 ? 0.878 -0.841 12.232 1.00 91.56 101 LYS A C 1
ATOM 796 O O . LYS A 1 101 ? 0.394 -1.793 12.841 1.00 91.56 101 LYS A O 1
ATOM 801 N N . GLY A 1 102 ? 1.930 -0.166 12.698 1.00 93.06 102 GLY A N 1
ATOM 802 C CA . GLY A 1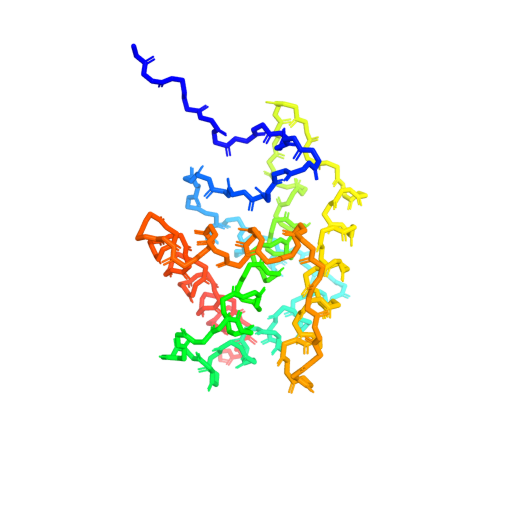 102 ? 2.597 -0.483 13.960 1.00 93.06 102 GLY A CA 1
ATOM 803 C C . GLY A 1 102 ? 1.699 -0.305 15.189 1.00 93.06 102 GLY A C 1
ATOM 804 O O . GLY A 1 102 ? 1.781 -1.102 16.126 1.00 93.06 102 GLY A O 1
ATOM 805 N N . LYS A 1 103 ? 0.834 0.716 15.219 1.00 94.12 103 LYS A N 1
ATOM 806 C CA . LYS A 1 103 ? -0.162 0.895 16.292 1.00 94.12 103 LYS A CA 1
ATOM 807 C C . LYS A 1 103 ? -1.164 -0.257 16.309 1.00 94.12 103 LYS A C 1
ATOM 809 O O . LYS A 1 103 ? -1.352 -0.864 17.360 1.00 94.12 103 LYS A O 1
ATOM 814 N N . LEU A 1 104 ? -1.727 -0.601 15.150 1.00 92.31 104 LEU A N 1
ATOM 815 C CA . LEU A 1 104 ? -2.717 -1.672 15.010 1.00 92.31 104 LEU A CA 1
ATOM 816 C C . LEU A 1 104 ? -2.153 -3.033 15.433 1.00 92.31 104 LEU A C 1
ATOM 818 O O . LEU A 1 104 ? -2.787 -3.737 16.214 1.00 92.31 104 LEU A O 1
ATOM 822 N N . LEU A 1 105 ? -0.931 -3.371 15.007 1.00 91.31 105 LEU A N 1
ATOM 823 C CA . LEU A 1 105 ? -0.275 -4.633 15.383 1.00 91.31 105 LEU A CA 1
ATOM 824 C C . LEU A 1 105 ? 0.015 -4.744 16.887 1.00 91.31 105 LEU A C 1
ATOM 826 O O . LEU A 1 105 ? 0.019 -5.844 17.432 1.00 91.31 105 LEU A O 1
ATOM 830 N N . ARG A 1 106 ? 0.257 -3.617 17.564 1.00 94.19 106 ARG A N 1
ATOM 831 C CA . ARG A 1 106 ? 0.513 -3.567 19.014 1.00 94.19 106 ARG A CA 1
ATOM 832 C C . ARG A 1 106 ? -0.760 -3.406 19.850 1.00 94.19 106 ARG A C 1
ATOM 834 O O . ARG A 1 106 ? -0.663 -3.350 21.071 1.00 94.19 106 ARG A O 1
ATOM 841 N N . GLY A 1 107 ? -1.931 -3.278 19.219 1.00 91.50 107 GLY A N 1
ATOM 842 C CA . GLY A 1 107 ? -3.180 -2.947 19.912 1.00 91.50 107 GLY A CA 1
ATOM 843 C C . GLY A 1 107 ? -3.179 -1.551 20.551 1.00 91.50 107 GLY A C 1
ATOM 844 O O . GLY A 1 107 ? -3.925 -1.305 21.495 1.00 91.50 107 GLY A O 1
ATOM 845 N N . ALA A 1 108 ? -2.329 -0.638 20.071 1.00 93.12 108 ALA A N 1
ATOM 846 C CA . ALA A 1 108 ? -2.290 0.741 20.543 1.00 93.12 108 ALA A CA 1
ATOM 847 C C . ALA A 1 108 ? -3.472 1.538 19.972 1.00 93.12 108 ALA A C 1
ATOM 849 O O . ALA A 1 108 ? -3.919 1.289 18.853 1.00 93.12 108 ALA A O 1
ATOM 850 N N . ASN A 1 109 ? -3.947 2.534 20.722 1.00 92.19 109 ASN A N 1
ATOM 851 C CA . ASN A 1 109 ? -5.079 3.361 20.308 1.00 92.19 109 ASN A CA 1
ATOM 852 C C . ASN A 1 109 ? -4.714 4.269 19.124 1.00 92.19 109 ASN A C 1
ATOM 854 O O . ASN A 1 109 ? -3.858 5.145 19.281 1.00 92.19 109 ASN A O 1
ATOM 858 N N . PRO A 1 110 ? -5.394 4.140 17.971 1.00 90.56 110 PRO A N 1
ATOM 859 C CA . PRO A 1 110 ? -5.234 5.089 16.886 1.00 90.56 110 PRO A CA 1
ATOM 860 C C .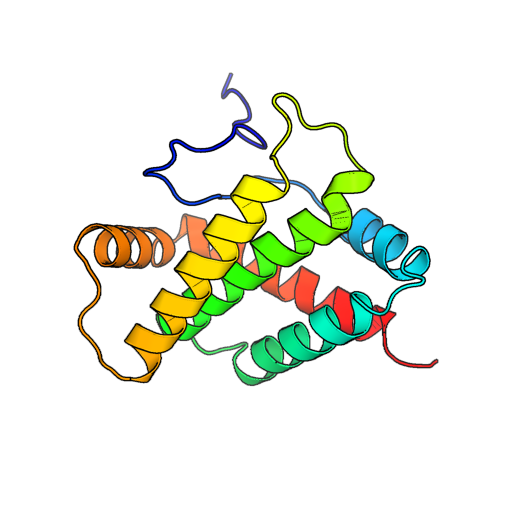 PRO A 1 110 ? -5.927 6.417 17.221 1.00 90.56 110 PRO A C 1
ATOM 862 O O . PRO A 1 110 ? -6.947 6.474 17.924 1.00 90.56 110 PRO A O 1
ATOM 865 N N . SER A 1 111 ? -5.395 7.502 16.677 1.00 87.62 111 SER A N 1
ATOM 866 C CA . SER A 1 111 ? -5.983 8.836 16.723 1.00 87.62 111 SER A CA 1
ATOM 867 C C . SER A 1 111 ? -7.369 8.879 16.066 1.00 87.62 111 SER A C 1
ATOM 869 O O . SER A 1 111 ? -7.865 7.918 15.472 1.00 87.62 111 SER A O 1
ATOM 871 N N . ARG A 1 112 ? -8.053 10.022 16.179 1.00 86.00 112 ARG A N 1
ATOM 872 C CA . ARG A 1 112 ? -9.354 10.219 15.521 1.00 86.00 112 ARG A CA 1
ATOM 873 C C . ARG A 1 112 ? -9.245 10.125 13.992 1.00 86.00 112 ARG A C 1
ATOM 875 O O . ARG A 1 112 ? -10.095 9.472 13.393 1.00 86.00 112 ARG A O 1
ATOM 882 N N . ARG A 1 113 ? -8.215 10.737 13.392 1.00 82.69 113 ARG A N 1
ATOM 883 C CA . ARG A 1 113 ? -7.969 10.717 11.937 1.00 82.69 113 ARG A CA 1
ATOM 884 C C . ARG A 1 113 ? -7.655 9.301 11.455 1.00 82.69 113 ARG A C 1
ATOM 886 O O . ARG A 1 113 ? -8.333 8.807 10.564 1.00 82.69 113 ARG A O 1
ATOM 893 N N . GLU A 1 114 ? -6.762 8.588 12.140 1.00 87.44 114 GLU A N 1
ATOM 894 C CA . GLU A 1 114 ? -6.443 7.188 11.816 1.00 87.44 114 GLU A CA 1
ATOM 895 C C . GLU A 1 114 ? -7.666 6.261 11.923 1.00 87.44 114 GLU A C 1
ATOM 897 O O . GLU A 1 114 ? -7.881 5.411 11.064 1.00 87.44 114 GLU A O 1
ATOM 902 N N . ARG A 1 115 ? -8.522 6.433 12.941 1.00 86.44 115 ARG A N 1
ATOM 903 C CA . ARG A 1 115 ? -9.774 5.660 13.047 1.00 86.44 115 ARG A CA 1
ATOM 904 C C . ARG A 1 115 ? -10.744 5.960 11.908 1.00 86.44 115 ARG A C 1
ATOM 906 O O . ARG A 1 115 ? -11.425 5.047 11.444 1.00 86.44 115 ARG A O 1
ATOM 913 N N . GLN A 1 116 ? -10.822 7.217 11.473 1.00 85.44 116 GLN A N 1
ATOM 914 C CA . GLN A 1 116 ? -11.645 7.601 10.330 1.00 85.44 116 GLN A CA 1
ATOM 915 C C . GLN A 1 116 ? -11.110 6.962 9.046 1.00 85.44 116 GLN A C 1
ATOM 917 O O . GLN A 1 116 ? -11.889 6.368 8.307 1.00 85.44 116 GLN A O 1
ATOM 922 N N . PHE A 1 117 ? -9.794 6.991 8.838 1.00 85.06 117 PHE A N 1
ATOM 923 C CA . PHE A 1 117 ? -9.142 6.306 7.728 1.00 85.06 117 PHE A CA 1
ATOM 924 C C . PHE A 1 117 ? -9.438 4.799 7.728 1.00 85.06 117 PHE A C 1
ATOM 926 O O . PHE A 1 117 ? -9.964 4.275 6.749 1.00 85.06 117 PHE A O 1
ATOM 933 N N . VAL A 1 118 ? -9.219 4.112 8.856 1.00 86.50 118 VAL A N 1
ATOM 934 C CA . VAL A 1 118 ? -9.519 2.675 8.997 1.00 86.50 118 VAL A CA 1
ATOM 935 C C . VAL A 1 118 ? -10.993 2.375 8.705 1.00 86.50 118 VAL A C 1
ATOM 937 O O . VAL A 1 118 ? -11.323 1.371 8.078 1.00 86.50 118 VAL A O 1
ATOM 940 N N . LYS A 1 119 ? -11.909 3.249 9.131 1.00 86.12 119 LYS A N 1
ATOM 941 C CA . LYS A 1 119 ? -13.336 3.105 8.828 1.00 86.12 119 LYS A CA 1
ATOM 942 C C . LYS A 1 119 ? -13.617 3.223 7.328 1.00 86.12 119 LYS A C 1
ATOM 944 O O . LYS A 1 119 ? -14.437 2.463 6.822 1.00 86.12 119 LYS A O 1
ATOM 949 N N . VAL A 1 120 ? -12.962 4.159 6.646 1.00 82.88 120 VAL A N 1
ATOM 950 C CA . VAL A 1 120 ? -13.107 4.381 5.203 1.00 82.88 120 VAL A CA 1
ATOM 951 C C . VAL A 1 120 ? -12.604 3.166 4.421 1.00 82.88 120 VAL A C 1
ATOM 953 O O . VAL A 1 120 ? -13.370 2.599 3.648 1.00 82.88 120 VAL A O 1
ATOM 956 N N . ILE A 1 121 ? -11.393 2.676 4.706 1.00 81.31 121 ILE A N 1
ATOM 957 C CA . ILE A 1 121 ? -10.802 1.532 3.980 1.00 81.31 121 ILE A CA 1
ATOM 958 C C . ILE A 1 121 ? -11.518 0.195 4.228 1.00 81.31 121 ILE A C 1
ATOM 960 O O . ILE A 1 121 ? -11.276 -0.773 3.517 1.00 81.31 121 ILE A O 1
ATOM 964 N N . ARG A 1 122 ? -12.386 0.106 5.244 1.00 82.88 122 ARG A N 1
ATOM 965 C CA . ARG A 1 122 ? -13.273 -1.052 5.458 1.00 82.88 122 ARG A CA 1
ATOM 966 C C . ARG A 1 122 ? -14.486 -1.063 4.515 1.00 82.88 122 ARG A C 1
ATOM 968 O O . ARG A 1 122 ? -15.232 -2.038 4.531 1.00 82.88 122 ARG A O 1
ATOM 975 N N . GLY A 1 123 ? -14.753 0.020 3.784 1.00 75.94 123 GLY A N 1
ATOM 976 C CA . GLY A 1 123 ? -15.917 0.140 2.904 1.00 75.94 123 GLY A CA 1
ATOM 977 C C . GLY A 1 123 ? -15.780 -0.668 1.609 1.00 75.94 123 GLY A C 1
ATOM 978 O O . GLY A 1 123 ? -14.685 -0.827 1.091 1.00 75.94 123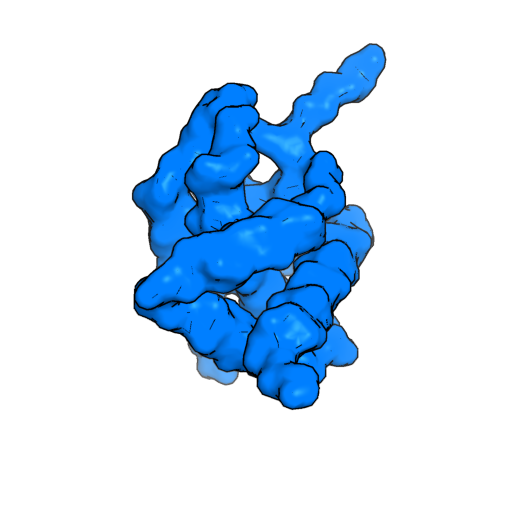 GLY A O 1
ATOM 979 N N . GLY A 1 124 ? -16.899 -1.126 1.038 1.00 66.69 124 GLY A N 1
ATOM 980 C CA . GLY A 1 124 ? -16.892 -2.047 -0.112 1.00 66.69 124 GLY A CA 1
ATOM 981 C C . GLY A 1 124 ? -16.200 -1.529 -1.383 1.00 66.69 124 GLY A C 1
ATOM 982 O O . GLY A 1 124 ? -15.533 -2.303 -2.054 1.00 66.69 124 GLY A O 1
ATOM 983 N N . LEU A 1 125 ? -16.270 -0.223 -1.681 1.00 63.19 125 LEU A N 1
ATOM 984 C CA . LEU A 1 125 ? -15.540 0.375 -2.818 1.00 63.19 125 LEU A CA 1
ATOM 985 C C . LEU A 1 125 ? -14.011 0.256 -2.673 1.00 63.19 125 LEU A C 1
ATOM 987 O O . LEU A 1 125 ? -13.285 0.255 -3.660 1.00 63.19 125 LEU A O 1
ATOM 991 N N . TYR A 1 126 ? -13.520 0.138 -1.439 1.00 71.38 126 TYR A N 1
ATOM 992 C CA . TYR A 1 126 ? -12.097 0.018 -1.139 1.00 71.38 126 TYR A CA 1
ATOM 993 C C . TYR A 1 126 ? -11.609 -1.420 -1.218 1.00 71.38 126 TYR A C 1
ATOM 995 O O . TYR A 1 126 ? -10.416 -1.631 -1.410 1.00 71.38 126 TYR A O 1
ATOM 1003 N N . ASP A 1 127 ? -12.502 -2.406 -1.114 1.00 75.38 127 ASP A N 1
ATOM 1004 C CA . ASP A 1 127 ? -12.120 -3.800 -1.312 1.00 75.38 127 ASP A CA 1
ATOM 1005 C C . ASP A 1 127 ? -11.648 -4.014 -2.760 1.00 75.38 127 ASP A C 1
ATOM 1007 O O . ASP A 1 127 ? -10.599 -4.616 -2.960 1.00 75.38 127 ASP A O 1
ATOM 1011 N N . GLU A 1 128 ? -12.326 -3.439 -3.763 1.00 77.06 128 GLU A N 1
ATOM 1012 C CA . GLU A 1 128 ? -11.894 -3.512 -5.173 1.00 77.06 128 GLU A CA 1
ATOM 1013 C C . GLU A 1 128 ? -10.507 -2.892 -5.391 1.00 77.06 128 GLU A C 1
ATOM 1015 O O . GLU A 1 128 ? -9.650 -3.466 -6.066 1.00 77.06 128 GLU A O 1
ATOM 1020 N N . TRP A 1 129 ? -10.258 -1.739 -4.770 1.00 76.81 129 TRP A N 1
ATOM 1021 C CA . TRP A 1 129 ? -8.956 -1.081 -4.812 1.00 76.81 129 TRP A CA 1
ATOM 1022 C C . TRP A 1 129 ? -7.859 -1.921 -4.137 1.00 76.81 129 TRP A C 1
ATOM 1024 O O . TRP A 1 129 ? -6.773 -2.095 -4.693 1.00 76.81 129 TRP A O 1
ATOM 1034 N N . LEU A 1 130 ? -8.147 -2.510 -2.974 1.00 78.56 130 LEU A N 1
ATOM 1035 C CA . LEU A 1 130 ? -7.222 -3.402 -2.271 1.00 78.56 130 LEU A CA 1
ATOM 1036 C C . LEU A 1 130 ? -6.935 -4.685 -3.071 1.00 78.56 130 LEU A C 1
ATOM 1038 O O . LEU A 1 130 ? -5.797 -5.161 -3.060 1.00 78.56 130 LEU A O 1
ATOM 1042 N N . GLU A 1 131 ? -7.917 -5.229 -3.797 1.00 81.56 131 GLU A N 1
ATOM 1043 C CA . GLU A 1 131 ? -7.696 -6.350 -4.722 1.00 81.56 131 GLU A CA 1
ATOM 1044 C C . GLU A 1 131 ? -6.786 -5.956 -5.893 1.00 81.56 131 GLU A C 1
ATOM 1046 O O . GLU A 1 131 ? -5.891 -6.720 -6.265 1.00 81.56 131 GLU A O 1
ATOM 1051 N N . ALA A 1 132 ? -6.937 -4.747 -6.443 1.00 80.81 132 ALA A N 1
ATOM 1052 C CA . ALA A 1 132 ? -6.035 -4.254 -7.484 1.00 80.81 132 ALA A CA 1
ATOM 1053 C C . ALA A 1 132 ? -4.585 -4.160 -6.976 1.00 80.81 132 ALA A C 1
ATOM 1055 O O . ALA A 1 132 ? -3.657 -4.605 -7.654 1.00 80.81 132 ALA A O 1
ATOM 1056 N N . ILE A 1 133 ? -4.386 -3.668 -5.750 1.00 82.00 133 ILE A N 1
ATOM 1057 C CA . ILE A 1 133 ? -3.066 -3.613 -5.102 1.00 82.00 133 ILE A CA 1
ATOM 1058 C C . ILE A 1 133 ? -2.485 -5.016 -4.896 1.00 82.00 133 ILE A C 1
ATOM 1060 O O . ILE A 1 133 ? -1.299 -5.241 -5.142 1.00 82.00 133 ILE A O 1
ATOM 1064 N N . ARG A 1 134 ? -3.300 -5.993 -4.486 1.00 85.19 134 ARG A N 1
ATOM 1065 C CA . ARG A 1 134 ? -2.867 -7.398 -4.381 1.00 85.19 134 ARG A CA 1
ATOM 1066 C C . ARG A 1 134 ? -2.402 -7.950 -5.722 1.00 85.19 134 ARG A C 1
ATOM 1068 O O . ARG A 1 134 ? -1.411 -8.680 -5.770 1.00 85.19 134 ARG A O 1
ATOM 1075 N N . TRP A 1 135 ? -3.095 -7.604 -6.804 1.00 83.62 135 TRP A N 1
ATOM 1076 C CA . TRP A 1 135 ? -2.705 -8.026 -8.144 1.00 83.62 135 TRP A CA 1
ATOM 1077 C C . TRP A 1 135 ? -1.382 -7.382 -8.586 1.00 83.62 135 TRP A C 1
ATOM 1079 O O . TRP A 1 135 ? -0.506 -8.073 -9.107 1.00 83.62 135 TRP A O 1
ATOM 1089 N N . GLN A 1 136 ? -1.176 -6.100 -8.274 1.00 84.62 136 GLN A N 1
ATOM 1090 C CA . GLN A 1 136 ? 0.104 -5.412 -8.482 1.00 84.62 136 GLN A CA 1
ATOM 1091 C C . 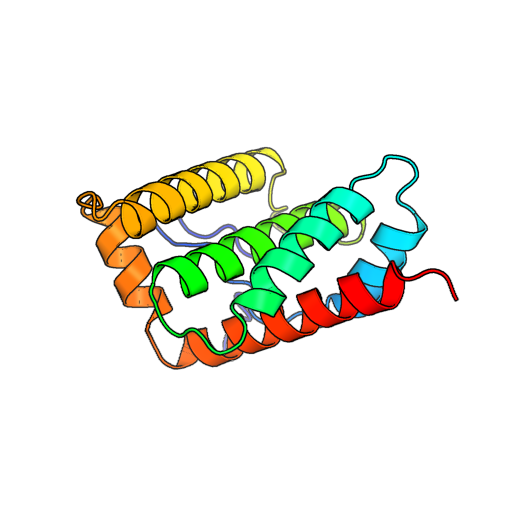GLN A 1 136 ? 1.240 -6.059 -7.675 1.00 84.62 136 GLN A C 1
ATOM 1093 O O . GLN A 1 136 ? 2.316 -6.299 -8.219 1.00 84.62 136 GLN A O 1
ATOM 1098 N N . ALA A 1 137 ? 1.001 -6.411 -6.407 1.00 85.38 137 ALA A N 1
ATOM 1099 C CA . ALA A 1 137 ? 1.982 -7.106 -5.572 1.00 85.38 137 ALA A CA 1
ATOM 1100 C C . ALA A 1 137 ? 2.401 -8.445 -6.194 1.00 85.38 137 ALA A C 1
ATOM 1102 O O . ALA A 1 137 ? 3.593 -8.740 -6.286 1.00 85.38 137 ALA A O 1
ATOM 1103 N N . LYS A 1 138 ? 1.438 -9.219 -6.711 1.00 85.94 138 LYS A N 1
ATOM 1104 C CA . LYS A 1 138 ? 1.727 -10.459 -7.443 1.00 85.94 138 LYS A CA 1
ATOM 1105 C C . LYS A 1 138 ? 2.631 -10.207 -8.651 1.00 85.94 138 LYS A C 1
ATOM 1107 O O . LYS A 1 138 ? 3.586 -10.948 -8.863 1.00 85.94 138 LYS A O 1
ATOM 1112 N N . LYS A 1 139 ? 2.371 -9.140 -9.410 1.00 83.69 139 LYS A N 1
ATOM 1113 C CA . LYS A 1 139 ? 3.185 -8.771 -10.576 1.00 83.69 139 LYS A CA 1
ATOM 1114 C C . LYS A 1 139 ? 4.608 -8.363 -10.220 1.00 83.69 139 LYS A C 1
ATOM 1116 O O . LYS A 1 139 ? 5.528 -8.711 -10.955 1.00 83.69 139 LYS A O 1
ATOM 1121 N N . VAL A 1 140 ? 4.810 -7.682 -9.094 1.00 84.44 140 VAL A N 1
ATOM 1122 C CA . VAL A 1 140 ? 6.159 -7.396 -8.581 1.00 84.44 140 VAL A CA 1
ATOM 1123 C C . VAL A 1 140 ? 6.918 -8.694 -8.288 1.00 84.44 140 VAL A C 1
ATOM 1125 O O . VAL A 1 140 ? 8.090 -8.805 -8.643 1.00 84.44 140 VAL A O 1
ATOM 1128 N N . LEU A 1 141 ? 6.262 -9.693 -7.687 1.00 84.81 141 LEU A N 1
ATOM 1129 C CA . LEU A 1 141 ? 6.888 -10.992 -7.404 1.00 84.81 141 LEU A CA 1
ATOM 1130 C C . LEU A 1 141 ? 7.264 -11.735 -8.694 1.00 84.81 141 LEU A C 1
ATOM 1132 O O . LEU A 1 141 ? 8.411 -12.148 -8.836 1.00 84.81 141 LEU A O 1
ATOM 1136 N N . GLU A 1 142 ? 6.342 -11.825 -9.657 1.00 82.88 142 GLU A N 1
ATOM 1137 C CA . GLU A 1 142 ? 6.571 -12.501 -10.947 1.00 82.88 142 GLU A CA 1
ATOM 1138 C C . GLU A 1 142 ? 7.740 -11.889 -11.743 1.00 82.88 142 GLU A C 1
ATOM 1140 O O . GLU A 1 142 ? 8.485 -12.609 -12.402 1.00 82.88 142 GLU A O 1
ATOM 1145 N N . ASN A 1 143 ? 7.926 -10.566 -11.677 1.00 74.38 143 ASN A N 1
ATOM 1146 C CA . ASN A 1 143 ? 8.973 -9.864 -12.428 1.00 74.38 143 ASN A CA 1
ATOM 1147 C C . ASN A 1 143 ? 10.344 -9.832 -11.736 1.00 74.38 143 ASN A C 1
ATOM 1149 O O . ASN A 1 143 ? 11.331 -9.444 -12.358 1.00 74.38 143 ASN A O 1
ATOM 1153 N N . THR A 1 144 ? 10.420 -10.214 -10.460 1.00 66.88 144 THR A N 1
ATOM 1154 C CA . THR A 1 144 ? 11.670 -10.204 -9.678 1.00 66.88 144 THR A CA 1
ATOM 1155 C C . THR A 1 144 ? 12.220 -11.606 -9.401 1.00 66.88 144 THR A C 1
ATOM 1157 O O . THR A 1 144 ? 13.306 -11.749 -8.832 1.00 66.88 144 THR A O 1
ATOM 1160 N N . GLU A 1 145 ? 11.517 -12.663 -9.813 1.00 59.66 145 GLU A N 1
ATOM 1161 C CA . GLU A 1 145 ? 12.056 -14.023 -9.817 1.00 59.66 145 GLU A CA 1
ATOM 1162 C C . GLU A 1 145 ? 13.078 -14.216 -10.954 1.00 59.66 145 GLU A C 1
ATOM 1164 O O . GLU A 1 145 ? 12.820 -13.822 -12.094 1.00 59.66 145 GLU A O 1
ATOM 1169 N N . PRO A 1 146 ? 14.253 -14.816 -10.680 1.00 52.69 146 PRO A N 1
ATOM 1170 C CA . PRO A 1 146 ? 15.155 -15.224 -11.748 1.00 52.69 146 PRO A CA 1
ATOM 1171 C C . PRO A 1 146 ? 14.483 -16.334 -12.569 1.00 52.69 146 PRO A C 1
ATOM 1173 O O . PRO A 1 146 ? 14.054 -17.341 -12.007 1.00 52.69 146 PRO A O 1
ATOM 1176 N N . ARG A 1 147 ? 14.372 -16.120 -13.886 1.00 47.72 147 ARG A N 1
ATOM 1177 C CA . ARG A 1 147 ? 13.921 -17.137 -14.850 1.00 47.72 147 ARG A CA 1
ATOM 1178 C C . ARG A 1 147 ? 14.895 -18.304 -14.954 1.00 47.72 147 ARG A C 1
ATOM 1180 O O . ARG A 1 147 ? 16.119 -18.047 -14.888 1.00 47.72 147 ARG A O 1
#

Secondary structure (DSSP, 8-state):
-----TTPPPPTTS-----S---HHHHHHHHHH--SSHHHHHHHHHHHHHTTTT--SHHHHHHHHHHHHHHHHHHGGGS--SS---HHHHHHHHHHHHHHHHHHHTTPPPPHHHHHHHHHHTSHHHHHHHHHHHHHHHHHHHHHS--

Radius of gyration: 15.08 Å; chains: 1; bounding box: 40×35×38 Å